Protein AF-A0A963QCA4-F1 (afdb_monomer_lite)

Structure (mmCIF, N/CA/C/O backbone):
data_AF-A0A963QCA4-F1
#
_entry.id   AF-A0A963QCA4-F1
#
loop_
_atom_site.group_PDB
_atom_site.id
_atom_site.type_symbol
_atom_site.label_atom_id
_atom_site.label_alt_id
_atom_site.label_comp_id
_atom_site.label_asym_id
_atom_site.label_entity_id
_atom_site.label_seq_id
_atom_site.pdbx_PDB_ins_code
_atom_site.Cartn_x
_atom_site.Cartn_y
_atom_site.Cartn_z
_atom_site.occupancy
_atom_site.B_iso_or_equiv
_atom_site.auth_seq_id
_atom_site.auth_comp_id
_atom_site.auth_asym_id
_atom_site.auth_atom_id
_atom_site.pdbx_PDB_model_num
ATOM 1 N N . MET A 1 1 ? -15.034 -5.171 -13.283 1.00 37.81 1 MET A N 1
ATOM 2 C CA . MET A 1 1 ? -14.147 -5.198 -12.102 1.00 37.81 1 MET A CA 1
ATOM 3 C C . MET A 1 1 ? -12.799 -5.723 -12.559 1.00 37.81 1 MET A C 1
ATOM 5 O O . MET A 1 1 ? -12.686 -6.910 -12.842 1.00 37.81 1 MET A O 1
ATOM 9 N N . THR A 1 2 ? -11.822 -4.841 -12.760 1.00 39.66 2 THR A N 1
ATOM 10 C CA . THR A 1 2 ? -10.466 -5.243 -13.153 1.00 39.66 2 THR A CA 1
ATOM 11 C C . THR A 1 2 ? -9.871 -6.052 -12.007 1.00 39.66 2 THR A C 1
ATOM 13 O O . THR A 1 2 ? -9.769 -5.550 -10.890 1.00 39.66 2 THR A O 1
ATOM 16 N N . ARG A 1 3 ? -9.551 -7.330 -12.241 1.00 48.81 3 ARG A N 1
ATOM 17 C CA . ARG A 1 3 ? -8.793 -8.119 -11.265 1.00 48.81 3 ARG A CA 1
ATOM 18 C C . ARG A 1 3 ? -7.424 -7.462 -11.139 1.00 48.81 3 ARG A C 1
ATOM 20 O O . ARG A 1 3 ? -6.681 -7.474 -12.116 1.00 48.81 3 ARG A O 1
ATOM 27 N N . MET A 1 4 ? -7.126 -6.886 -9.973 1.00 55.00 4 MET A N 1
ATOM 28 C CA . MET A 1 4 ? -5.771 -6.415 -9.685 1.00 55.00 4 MET A CA 1
ATOM 29 C C . MET A 1 4 ? -4.793 -7.566 -9.905 1.00 55.00 4 MET A C 1
ATOM 31 O O . MET A 1 4 ? -5.044 -8.694 -9.458 1.00 55.00 4 MET A O 1
ATOM 35 N N . LYS A 1 5 ? -3.711 -7.293 -10.620 1.00 54.88 5 LYS A N 1
ATOM 36 C CA . LYS A 1 5 ? -2.613 -8.220 -10.844 1.00 54.88 5 LYS A CA 1
ATOM 37 C C . LYS A 1 5 ? -1.940 -8.429 -9.501 1.00 54.88 5 LYS A C 1
ATOM 39 O O . LYS A 1 5 ? -1.234 -7.564 -9.001 1.00 54.88 5 LYS A O 1
ATOM 44 N N . ALA A 1 6 ? -2.245 -9.572 -8.892 1.00 48.62 6 ALA A N 1
ATOM 45 C CA . ALA A 1 6 ? -1.812 -9.877 -7.544 1.00 48.62 6 ALA A CA 1
ATOM 46 C C . ALA A 1 6 ? -0.295 -9.682 -7.399 1.00 48.62 6 ALA A C 1
ATOM 48 O O . ALA A 1 6 ? 0.500 -10.176 -8.206 1.00 48.62 6 ALA A O 1
ATOM 49 N N . ILE A 1 7 ? 0.076 -8.968 -6.341 1.00 54.97 7 ILE A N 1
ATOM 50 C CA . ILE A 1 7 ? 1.395 -9.028 -5.724 1.00 54.97 7 ILE A CA 1
ATOM 51 C C . ILE A 1 7 ? 1.544 -10.491 -5.281 1.00 54.97 7 ILE A C 1
ATOM 53 O O . ILE A 1 7 ? 0.943 -10.906 -4.295 1.00 54.97 7 ILE A O 1
ATOM 57 N N . HIS A 1 8 ? 2.206 -11.319 -6.097 1.00 39.41 8 HIS A N 1
ATOM 58 C CA . HIS A 1 8 ? 2.367 -12.759 -5.836 1.00 39.41 8 HIS A CA 1
ATOM 59 C C . HIS A 1 8 ? 3.501 -13.050 -4.831 1.00 39.41 8 HIS A C 1
ATOM 61 O O . HIS A 1 8 ? 3.790 -14.212 -4.550 1.00 39.41 8 HIS A O 1
ATOM 67 N N . GLY A 1 9 ? 4.123 -12.013 -4.266 1.00 35.97 9 GLY A N 1
ATOM 68 C CA . GLY A 1 9 ? 4.892 -12.107 -3.030 1.00 35.97 9 GLY A CA 1
ATOM 69 C C . GLY A 1 9 ? 3.939 -12.199 -1.842 1.00 35.97 9 GLY A C 1
ATOM 70 O O . GLY A 1 9 ? 2.911 -11.532 -1.799 1.00 35.97 9 GLY A O 1
ATOM 71 N N . LEU A 1 10 ? 4.251 -13.080 -0.906 1.00 40.44 10 LEU A N 1
ATOM 72 C CA . LEU A 1 10 ? 3.462 -13.460 0.258 1.00 40.44 10 LEU A CA 1
ATOM 73 C C . LEU A 1 10 ? 3.252 -12.283 1.243 1.00 40.44 10 LEU A C 1
ATOM 75 O O . LEU A 1 10 ? 3.772 -12.305 2.348 1.00 40.44 10 LEU A O 1
ATOM 79 N N . ALA A 1 11 ? 2.500 -11.250 0.873 1.00 40.75 11 ALA A N 1
ATOM 80 C CA . ALA A 1 11 ? 2.243 -10.095 1.727 1.00 40.75 11 ALA A CA 1
ATOM 81 C C . ALA A 1 11 ? 0.741 -9.899 1.946 1.00 40.75 11 ALA A C 1
ATOM 83 O O . ALA A 1 11 ? 0.155 -8.860 1.644 1.00 40.75 11 ALA A O 1
ATOM 84 N N . ALA A 1 12 ? 0.104 -10.913 2.533 1.00 40.06 12 ALA A N 1
ATOM 85 C CA . ALA A 1 12 ? -0.995 -10.617 3.434 1.00 40.06 12 ALA A CA 1
ATOM 86 C C . ALA A 1 12 ? -0.380 -9.814 4.587 1.00 40.06 12 ALA A C 1
ATOM 88 O O . ALA A 1 12 ? 0.403 -10.359 5.366 1.00 40.06 12 ALA A O 1
ATOM 89 N N . LEU A 1 13 ? -0.676 -8.514 4.678 1.00 46.16 13 LEU A N 1
ATOM 90 C CA . LEU A 1 13 ? -0.403 -7.760 5.897 1.00 46.16 13 LEU A CA 1
ATOM 91 C C . LEU A 1 13 ? -1.308 -8.342 6.988 1.00 46.16 13 LEU A C 1
ATOM 93 O O . LEU A 1 13 ? -2.442 -7.910 7.180 1.00 46.16 13 LEU A O 1
ATOM 97 N N . VAL A 1 14 ? -0.819 -9.391 7.649 1.00 41.12 14 VAL A N 1
ATOM 98 C CA . VAL A 1 14 ? -1.464 -10.019 8.796 1.00 41.12 14 VAL A CA 1
ATOM 99 C C . VAL A 1 14 ? -1.320 -9.053 9.962 1.00 41.12 14 VAL A C 1
ATOM 101 O O . VAL A 1 14 ? -0.306 -9.044 10.656 1.00 41.12 14 VAL A O 1
ATOM 104 N N . LEU A 1 15 ? -2.325 -8.204 10.170 1.00 41.28 15 LEU A N 1
ATOM 105 C CA . LEU A 1 15 ? -2.412 -7.430 11.400 1.00 41.28 15 LEU A CA 1
ATOM 106 C C . LEU A 1 15 ? -2.877 -8.372 12.518 1.00 41.28 15 LEU A C 1
ATOM 108 O O . LEU A 1 15 ? -4.069 -8.624 12.690 1.00 41.28 15 LEU A O 1
ATOM 112 N N . ALA A 1 16 ? -1.924 -8.918 13.274 1.00 35.75 16 ALA A N 1
ATOM 113 C CA . ALA A 1 16 ? -2.216 -9.427 14.605 1.00 35.75 16 ALA A CA 1
ATOM 114 C C . ALA A 1 16 ? -2.535 -8.211 15.484 1.00 35.75 16 ALA A C 1
ATOM 116 O O . ALA A 1 16 ? -1.651 -7.424 15.819 1.00 35.75 16 ALA A O 1
ATOM 117 N N . ALA A 1 17 ? -3.809 -8.024 15.819 1.00 36.19 17 ALA A N 1
ATOM 118 C CA . ALA A 1 17 ? -4.225 -7.051 16.817 1.00 36.19 17 ALA A CA 1
ATOM 119 C C . ALA A 1 17 ? -3.767 -7.532 18.205 1.00 36.19 17 ALA A C 1
ATOM 121 O O . ALA A 1 17 ? -4.543 -8.102 18.965 1.00 36.19 17 ALA A O 1
ATOM 122 N N . THR A 1 18 ? -2.491 -7.342 18.539 1.00 38.19 18 THR A N 1
ATOM 123 C CA . THR A 1 18 ? -2.020 -7.447 19.922 1.00 38.19 18 THR A CA 1
ATOM 124 C C . THR A 1 18 ? -2.001 -6.054 20.522 1.00 38.19 18 THR A C 1
ATOM 126 O O . THR A 1 18 ? -1.112 -5.246 20.253 1.00 38.19 18 THR A O 1
ATOM 129 N N . ALA A 1 19 ? -3.022 -5.769 21.324 1.00 38.56 19 ALA A N 1
ATOM 130 C CA . ALA A 1 19 ? -2.968 -4.690 22.290 1.00 38.56 19 ALA A CA 1
ATOM 131 C C . ALA A 1 19 ? -1.816 -4.939 23.288 1.00 38.56 19 ALA A C 1
ATOM 133 O O . ALA A 1 19 ? -1.535 -6.082 23.644 1.00 38.56 19 ALA A O 1
ATOM 134 N N . LEU A 1 20 ? -1.231 -3.836 23.764 1.00 42.72 20 LEU A N 1
ATOM 135 C CA . LEU A 1 20 ? -0.117 -3.677 24.712 1.00 42.72 20 LEU A CA 1
ATOM 136 C C . LEU A 1 20 ? 1.302 -3.743 24.123 1.00 42.72 20 LEU A C 1
ATOM 138 O O . LEU A 1 20 ? 1.752 -4.730 23.554 1.00 42.72 20 LEU A O 1
ATOM 142 N N . GLY A 1 21 ? 2.001 -2.618 24.288 1.00 44.50 21 GLY A N 1
ATOM 143 C CA . GLY A 1 21 ? 3.293 -2.338 23.689 1.00 44.50 21 GLY A CA 1
ATOM 144 C C . GLY A 1 21 ? 4.473 -3.079 24.308 1.00 44.50 21 GLY A C 1
ATOM 145 O O . GLY A 1 21 ? 4.534 -3.307 25.511 1.00 44.50 21 GLY A O 1
ATOM 146 N N . ALA A 1 22 ? 5.452 -3.360 23.453 1.00 35.22 22 ALA A N 1
ATOM 147 C CA . ALA A 1 22 ? 6.860 -3.507 23.792 1.00 35.22 22 ALA A CA 1
ATOM 148 C C . ALA A 1 22 ? 7.670 -3.438 22.489 1.00 35.22 22 ALA A C 1
ATOM 150 O O . ALA A 1 22 ? 7.510 -4.275 21.602 1.00 35.22 22 ALA A O 1
ATOM 151 N N . SER A 1 23 ? 8.547 -2.442 22.363 1.00 42.03 23 SER A N 1
ATOM 152 C CA . SER A 1 23 ? 9.598 -2.438 21.344 1.00 42.03 23 SER A CA 1
ATOM 153 C C . SER A 1 23 ? 10.578 -3.571 21.651 1.00 42.03 23 SER A C 1
ATOM 155 O O . SER A 1 23 ? 11.267 -3.52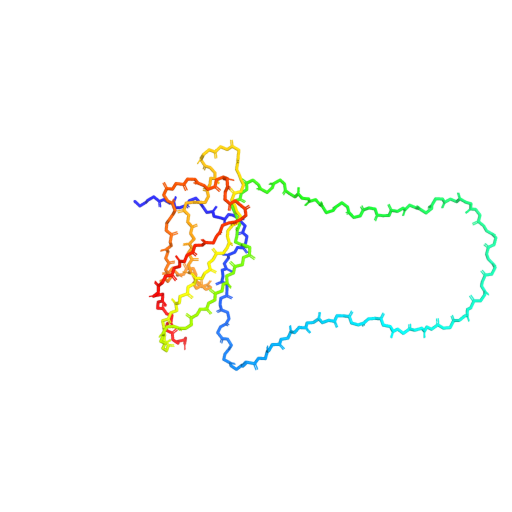0 22.668 1.00 42.03 23 SER A O 1
ATOM 157 N N . ALA A 1 24 ? 10.671 -4.579 20.785 1.00 39.16 24 ALA A N 1
ATOM 158 C CA . ALA A 1 24 ? 11.680 -5.631 20.890 1.00 39.16 24 ALA A CA 1
ATOM 159 C C . ALA A 1 24 ? 12.716 -5.477 19.768 1.00 39.16 24 ALA A C 1
ATOM 161 O O . ALA A 1 24 ? 12.564 -6.005 18.670 1.00 39.16 24 ALA A O 1
ATOM 162 N N . ALA A 1 25 ? 13.790 -4.738 20.057 1.00 39.38 25 ALA A N 1
ATOM 163 C CA . ALA A 1 25 ? 15.020 -4.784 19.278 1.00 39.38 25 ALA A CA 1
ATOM 164 C C . ALA A 1 25 ? 15.806 -6.042 19.684 1.00 39.38 25 ALA A C 1
ATOM 166 O O . ALA A 1 25 ? 16.394 -6.098 20.763 1.00 39.38 25 ALA A O 1
ATOM 167 N N . ALA A 1 26 ? 15.812 -7.069 18.834 1.00 38.38 26 ALA A N 1
ATOM 168 C CA . ALA A 1 26 ? 16.634 -8.258 19.038 1.00 38.38 26 ALA A CA 1
ATOM 169 C C . ALA A 1 26 ? 18.073 -7.994 18.558 1.00 38.38 26 ALA A C 1
ATOM 171 O O . ALA A 1 26 ? 18.444 -8.312 17.431 1.00 38.38 26 ALA A O 1
ATOM 172 N N . ALA A 1 27 ? 18.899 -7.403 19.424 1.00 35.00 27 ALA A N 1
ATOM 173 C CA . ALA A 1 27 ? 20.348 -7.389 19.253 1.00 35.00 27 ALA A CA 1
ATOM 174 C C . ALA A 1 27 ? 20.920 -8.735 19.731 1.00 35.00 27 ALA A C 1
ATOM 176 O O . ALA A 1 27 ? 21.013 -8.998 20.930 1.00 35.00 27 ALA A O 1
ATOM 177 N N . VAL A 1 28 ? 21.305 -9.608 18.796 1.00 37.19 28 VAL A N 1
ATOM 178 C CA . VAL A 1 28 ? 22.054 -10.834 19.111 1.00 37.19 28 VAL A CA 1
ATOM 179 C C . VAL A 1 28 ? 23.478 -10.444 19.513 1.00 37.19 28 VAL A C 1
ATOM 181 O O . VAL A 1 28 ? 24.366 -10.258 18.686 1.00 37.19 28 VAL A O 1
ATOM 184 N N . SER A 1 29 ? 23.675 -10.311 20.823 1.00 40.19 29 SER A N 1
ATOM 185 C CA . SER A 1 29 ? 24.980 -10.293 21.474 1.00 40.19 29 SER A CA 1
ATOM 186 C C . SER A 1 29 ? 25.594 -11.690 21.410 1.00 40.19 29 SER A C 1
ATOM 188 O O . SER A 1 29 ? 25.023 -12.653 21.924 1.00 40.19 29 SER A O 1
ATOM 190 N N . ARG A 1 30 ? 26.776 -11.814 20.803 1.00 44.94 30 ARG A N 1
ATOM 191 C CA . ARG A 1 30 ? 27.666 -12.958 21.033 1.00 44.94 30 ARG A CA 1
ATOM 192 C C . ARG A 1 30 ? 29.067 -12.448 21.340 1.00 44.94 30 ARG A C 1
ATOM 194 O O . ARG A 1 30 ? 29.904 -12.304 20.457 1.00 44.94 30 ARG A O 1
ATOM 201 N N . ARG A 1 31 ? 29.323 -12.197 22.622 1.00 54.44 31 ARG A N 1
ATOM 202 C CA . ARG A 1 31 ? 30.656 -12.347 23.210 1.00 54.44 31 ARG A CA 1
ATOM 203 C C . ARG A 1 31 ? 30.548 -13.383 24.312 1.00 54.44 31 ARG A C 1
ATOM 205 O O . ARG A 1 31 ? 30.013 -13.054 25.360 1.00 54.44 31 ARG A O 1
ATOM 212 N N . THR A 1 32 ? 31.134 -14.557 24.098 1.00 46.06 32 THR A N 1
ATOM 213 C CA . THR A 1 32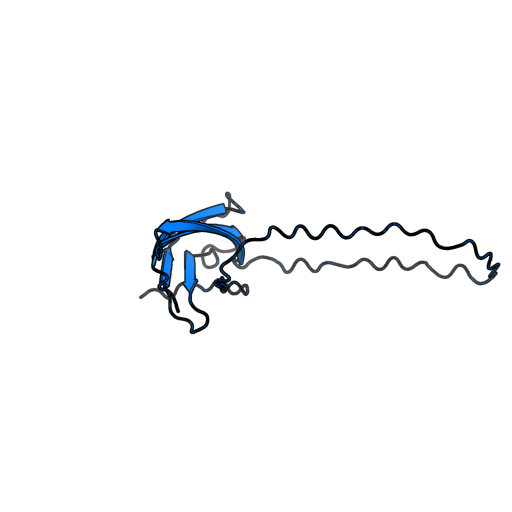 ? 31.802 -15.268 25.190 1.00 46.06 32 THR A CA 1
ATOM 214 C C . THR A 1 32 ? 32.991 -16.032 24.630 1.00 46.06 32 THR A C 1
ATOM 216 O O . THR A 1 32 ? 32.848 -16.949 23.825 1.00 46.06 32 THR A O 1
ATOM 219 N N . CYS A 1 33 ? 34.169 -15.590 25.063 1.00 43.31 33 CYS A N 1
ATOM 220 C CA . CYS A 1 33 ? 35.428 -16.304 25.010 1.00 43.31 33 CYS A CA 1
ATOM 221 C C . CYS A 1 33 ? 35.291 -17.636 25.755 1.00 43.31 33 CYS A C 1
ATOM 223 O O . CYS A 1 33 ? 35.004 -17.629 26.950 1.00 43.31 33 CYS A O 1
ATOM 225 N N . CYS A 1 34 ? 35.585 -18.755 25.100 1.00 38.56 34 CYS A N 1
ATOM 226 C CA . CYS A 1 34 ? 35.943 -19.981 25.800 1.00 38.56 34 CYS A CA 1
ATOM 227 C C . CYS A 1 34 ? 37.248 -20.527 25.225 1.00 38.56 34 CYS A C 1
ATOM 229 O O . CYS A 1 34 ? 37.309 -20.943 24.076 1.00 38.56 34 CYS A O 1
ATOM 231 N N . ALA A 1 35 ? 38.251 -20.479 26.098 1.00 42.88 35 ALA A N 1
ATOM 232 C CA . ALA A 1 35 ? 39.301 -21.463 26.311 1.00 42.88 35 ALA A CA 1
ATOM 233 C C . ALA A 1 35 ? 40.196 -21.866 25.128 1.00 42.88 35 ALA A C 1
ATOM 235 O O . ALA A 1 35 ? 39.809 -22.554 24.189 1.00 42.88 35 ALA A O 1
ATOM 236 N N . ALA A 1 36 ? 41.469 -21.514 25.306 1.00 46.72 36 ALA A N 1
ATOM 237 C CA . ALA A 1 36 ? 42.615 -22.142 24.683 1.00 46.72 36 ALA A CA 1
ATOM 238 C C . ALA A 1 36 ? 42.551 -23.675 24.803 1.00 46.72 36 ALA A C 1
ATOM 240 O O . ALA A 1 36 ? 42.455 -24.225 25.899 1.00 46.72 36 ALA A O 1
ATOM 241 N N . GLY A 1 37 ? 42.668 -24.344 23.662 1.00 39.91 37 GLY A N 1
ATOM 242 C CA . GLY A 1 37 ? 42.923 -25.771 23.546 1.00 39.91 37 GLY A CA 1
ATOM 243 C C . GLY A 1 37 ? 43.830 -25.981 22.344 1.00 39.91 37 GLY A C 1
ATOM 244 O O . GLY A 1 37 ? 43.386 -25.909 21.202 1.00 39.91 37 GLY A O 1
ATOM 245 N N . LEU A 1 38 ? 45.120 -26.155 22.612 1.00 45.72 38 LEU A N 1
ATOM 246 C CA . LEU A 1 38 ? 46.153 -26.454 21.630 1.00 45.72 38 LEU A CA 1
ATOM 247 C C . LEU A 1 38 ? 45.891 -27.857 21.056 1.00 45.72 38 LEU A C 1
ATOM 249 O O . LEU A 1 38 ? 46.116 -28.850 21.742 1.00 45.72 38 LEU A O 1
ATOM 253 N N . ILE A 1 39 ? 45.427 -27.944 19.809 1.00 46.31 39 ILE A N 1
ATOM 254 C CA . ILE A 1 39 ? 45.415 -29.197 19.044 1.00 46.31 39 ILE A CA 1
ATOM 255 C C . ILE A 1 39 ? 46.386 -29.019 17.880 1.00 46.31 39 ILE A C 1
ATOM 257 O O . ILE A 1 39 ? 46.103 -28.322 16.908 1.00 46.31 39 ILE A O 1
ATOM 261 N N . VAL A 1 40 ? 47.557 -29.645 18.001 1.00 46.16 40 VAL A N 1
ATOM 262 C CA . VAL A 1 40 ? 48.462 -29.887 16.876 1.00 46.16 40 VAL A CA 1
ATOM 263 C C . VAL A 1 40 ? 47.843 -31.008 16.046 1.00 46.16 40 VAL A C 1
ATOM 265 O O . VAL A 1 40 ? 47.890 -32.171 16.435 1.00 46.16 40 VAL A O 1
ATOM 268 N N . ALA A 1 41 ? 47.246 -30.652 14.912 1.00 47.94 41 ALA A N 1
ATOM 269 C CA . ALA A 1 41 ? 46.825 -31.595 13.885 1.00 47.94 41 ALA A CA 1
ATOM 270 C C . ALA A 1 41 ? 47.623 -31.308 12.607 1.00 47.94 41 ALA A C 1
ATOM 272 O O . ALA A 1 41 ? 47.341 -30.367 11.868 1.00 47.94 41 ALA A O 1
ATOM 273 N N . LEU A 1 42 ? 48.656 -32.116 12.369 1.00 56.34 42 LEU A N 1
ATOM 274 C CA . LEU A 1 42 ? 49.327 -32.212 11.077 1.00 56.34 42 LEU A CA 1
ATOM 275 C C . LEU A 1 42 ? 48.478 -33.114 10.172 1.00 56.34 42 LEU A C 1
ATOM 277 O O . LEU A 1 42 ? 48.560 -34.332 10.295 1.00 56.34 42 LEU A O 1
ATOM 281 N N . ALA A 1 43 ? 47.667 -32.533 9.284 1.00 44.41 43 ALA A N 1
ATOM 282 C CA . ALA A 1 43 ? 47.092 -33.245 8.140 1.00 44.41 43 ALA A CA 1
ATOM 283 C C . ALA A 1 43 ? 46.542 -32.273 7.076 1.00 44.41 43 ALA A C 1
ATOM 285 O O . ALA A 1 43 ? 45.551 -31.593 7.308 1.00 44.41 43 ALA A O 1
ATOM 286 N N . SER A 1 44 ? 47.188 -32.293 5.905 1.00 51.19 44 SER A N 1
ATOM 287 C CA . SER A 1 44 ? 46.678 -31.975 4.557 1.00 51.19 44 SER A CA 1
ATOM 288 C C . SER A 1 44 ? 46.139 -30.558 4.251 1.00 51.19 44 SER A C 1
ATOM 290 O O . SER A 1 44 ? 45.120 -30.148 4.801 1.00 51.19 44 SER A O 1
ATOM 292 N N . PRO A 1 45 ? 46.709 -29.834 3.258 1.00 54.06 45 PRO A N 1
ATOM 293 C CA . PRO A 1 45 ? 46.170 -28.562 2.780 1.00 54.06 45 PRO A CA 1
ATOM 294 C C . PRO A 1 45 ? 45.027 -28.806 1.781 1.00 54.06 45 PRO A C 1
ATOM 296 O O . PRO A 1 45 ? 45.098 -28.382 0.628 1.00 54.06 45 PRO A O 1
ATOM 299 N N . TRP A 1 46 ? 43.979 -29.526 2.185 1.00 59.09 46 TRP A N 1
ATOM 300 C CA . TRP A 1 46 ? 42.787 -29.652 1.350 1.00 59.09 46 TRP A CA 1
ATOM 301 C C . TRP A 1 46 ? 41.793 -28.560 1.736 1.00 59.09 46 TRP A C 1
ATOM 303 O O . TRP A 1 46 ? 41.005 -28.695 2.662 1.00 59.09 46 TRP A O 1
ATOM 313 N N . SER A 1 47 ? 41.914 -27.447 1.016 1.00 55.50 47 SER A N 1
ATOM 314 C CA . SER A 1 47 ? 40.837 -26.522 0.665 1.00 55.50 47 SER A CA 1
ATOM 315 C C . SER A 1 47 ? 39.851 -26.156 1.778 1.00 55.50 47 SER A C 1
ATOM 317 O O . SER A 1 47 ? 38.821 -26.802 1.963 1.00 55.50 47 SER A O 1
ATOM 319 N N . THR A 1 48 ? 40.064 -24.999 2.403 1.00 59.97 48 THR A N 1
ATOM 320 C CA . THR A 1 48 ? 38.973 -24.249 3.030 1.00 59.97 48 THR A CA 1
ATOM 321 C C . THR A 1 48 ? 38.014 -23.801 1.922 1.00 59.97 48 THR A C 1
ATOM 323 O O . THR A 1 48 ? 38.167 -22.727 1.343 1.00 59.97 48 THR A O 1
ATOM 326 N N . ALA A 1 49 ? 37.055 -24.653 1.558 1.00 60.94 49 ALA A N 1
ATOM 327 C CA . ALA A 1 49 ? 35.952 -24.267 0.695 1.00 60.94 49 ALA A CA 1
ATOM 328 C C . ALA A 1 49 ? 35.148 -23.192 1.437 1.00 60.94 49 ALA A C 1
ATOM 330 O O . ALA A 1 49 ? 34.419 -23.476 2.385 1.00 60.94 49 ALA A O 1
ATOM 331 N N . MET A 1 50 ? 35.330 -21.935 1.039 1.00 62.69 50 MET A N 1
ATOM 332 C CA . MET A 1 50 ? 34.448 -20.846 1.436 1.00 62.69 50 MET A CA 1
ATOM 333 C C . MET A 1 50 ? 33.055 -21.193 0.909 1.00 62.69 50 MET A C 1
ATOM 335 O O . MET A 1 50 ? 32.812 -21.113 -0.295 1.00 62.69 50 MET A O 1
ATOM 339 N N . ALA A 1 51 ? 32.151 -21.612 1.794 1.00 57.69 51 ALA A N 1
ATOM 340 C CA . ALA A 1 51 ? 30.736 -21.720 1.481 1.00 57.69 51 ALA A CA 1
ATOM 341 C C . ALA A 1 51 ? 30.217 -20.309 1.175 1.00 57.69 51 ALA A C 1
ATOM 343 O O . ALA A 1 51 ? 29.855 -19.550 2.073 1.00 57.69 51 ALA A O 1
ATOM 344 N N . GLN A 1 52 ? 30.236 -19.925 -0.100 1.00 54.25 52 GLN A N 1
ATOM 345 C CA . GLN A 1 52 ? 29.509 -18.757 -0.565 1.00 54.25 52 GLN A CA 1
ATOM 346 C C . GLN A 1 52 ? 28.030 -19.114 -0.471 1.00 54.25 52 GLN A C 1
ATOM 348 O O . GLN A 1 52 ? 27.511 -19.885 -1.276 1.00 54.25 52 GLN A O 1
ATOM 353 N N . ALA A 1 53 ? 27.355 -18.578 0.545 1.00 55.97 53 ALA A N 1
ATOM 354 C CA . ALA A 1 53 ? 25.909 -18.495 0.536 1.00 55.97 53 ALA A CA 1
ATOM 355 C C . ALA A 1 53 ? 25.529 -17.597 -0.645 1.00 55.97 53 ALA A C 1
ATOM 357 O O . ALA A 1 53 ? 25.527 -16.370 -0.540 1.00 55.97 53 ALA A O 1
ATOM 358 N N . THR A 1 54 ? 25.261 -18.203 -1.800 1.00 50.91 54 THR A N 1
ATOM 359 C CA . THR A 1 54 ? 24.563 -17.520 -2.878 1.00 50.91 54 THR A CA 1
ATOM 360 C C . THR A 1 54 ? 23.158 -17.275 -2.355 1.00 50.91 54 THR A C 1
ATOM 362 O O . THR A 1 54 ? 22.294 -18.148 -2.439 1.00 50.91 54 THR A O 1
ATOM 365 N N . ASN A 1 55 ? 22.933 -16.106 -1.752 1.00 54.50 55 ASN A N 1
ATOM 366 C CA . ASN A 1 55 ? 21.589 -15.567 -1.655 1.00 54.50 55 ASN A CA 1
ATOM 367 C C . ASN A 1 55 ? 21.113 -15.479 -3.098 1.00 54.50 55 ASN A C 1
ATOM 369 O O . ASN A 1 55 ? 21.548 -14.599 -3.841 1.00 54.50 55 ASN A O 1
ATOM 373 N N . GLY A 1 56 ? 20.318 -16.462 -3.519 1.00 48.47 56 GLY A N 1
ATOM 374 C CA . GLY A 1 56 ? 19.603 -16.401 -4.773 1.00 48.47 56 GLY A CA 1
ATOM 375 C C . GLY A 1 56 ? 18.711 -15.183 -4.671 1.00 48.47 56 GLY A C 1
ATOM 376 O O . GLY A 1 56 ? 17.621 -15.264 -4.112 1.00 48.47 56 GLY A O 1
ATOM 377 N N . ALA A 1 57 ? 19.207 -14.044 -5.148 1.00 53.56 57 ALA A N 1
ATOM 378 C CA . ALA A 1 57 ? 18.373 -12.925 -5.507 1.00 53.56 57 ALA A CA 1
ATOM 379 C C . ALA A 1 57 ? 17.494 -13.475 -6.624 1.00 53.56 57 ALA A C 1
ATOM 381 O O . ALA A 1 57 ? 17.880 -13.492 -7.792 1.00 53.56 57 ALA A O 1
ATOM 382 N N . ALA A 1 58 ? 16.361 -14.064 -6.232 1.00 55.16 58 ALA A N 1
ATOM 383 C CA . ALA A 1 58 ? 15.278 -14.324 -7.144 1.00 55.16 58 ALA A CA 1
ATOM 384 C C . ALA A 1 58 ? 15.102 -13.020 -7.907 1.00 55.16 58 ALA A C 1
ATOM 386 O O . ALA A 1 58 ? 14.978 -11.965 -7.288 1.00 55.16 58 ALA A O 1
ATOM 387 N N . ASP A 1 59 ? 15.214 -13.108 -9.225 1.00 57.91 59 ASP A N 1
ATOM 388 C CA . ASP A 1 59 ? 14.998 -12.019 -10.161 1.00 57.91 59 ASP A CA 1
ATOM 389 C C . ASP A 1 59 ? 13.693 -11.330 -9.730 1.00 57.91 59 ASP A C 1
ATOM 391 O O . ASP A 1 59 ? 12.606 -11.867 -9.977 1.00 57.91 59 ASP A O 1
ATOM 395 N N . ALA A 1 60 ? 13.795 -10.225 -8.980 1.00 59.53 60 ALA A N 1
ATOM 396 C CA . ALA A 1 60 ? 12.689 -9.618 -8.242 1.00 59.53 60 ALA A CA 1
ATOM 397 C C . ALA A 1 60 ? 11.819 -8.848 -9.232 1.00 59.53 60 ALA A C 1
ATOM 399 O O . ALA A 1 60 ? 11.739 -7.635 -9.221 1.00 59.53 60 ALA A O 1
ATOM 400 N N . ARG A 1 61 ? 11.245 -9.567 -10.188 1.00 69.94 61 ARG A N 1
ATOM 401 C CA . ARG A 1 61 ? 10.527 -9.034 -11.345 1.00 69.94 61 ARG A CA 1
ATOM 402 C C . ARG A 1 61 ? 9.019 -8.997 -11.097 1.00 69.94 61 ARG A C 1
ATOM 404 O O . ARG A 1 61 ? 8.232 -8.857 -12.034 1.00 69.94 61 ARG A O 1
ATOM 411 N N . PHE A 1 62 ? 8.612 -9.254 -9.860 1.00 79.81 62 PHE A N 1
ATOM 412 C CA . PHE A 1 62 ? 7.232 -9.183 -9.420 1.00 79.81 62 PHE A CA 1
ATOM 413 C C . PHE A 1 62 ? 7.142 -8.203 -8.267 1.00 79.81 62 PHE A C 1
ATOM 415 O O . PHE A 1 62 ? 8.094 -8.103 -7.487 1.00 79.81 62 PHE A O 1
ATOM 422 N N . PRO A 1 63 ? 6.012 -7.499 -8.148 1.00 87.19 63 PRO A N 1
ATOM 423 C CA . PRO A 1 63 ? 5.855 -6.596 -7.042 1.00 87.19 63 PRO A CA 1
ATOM 424 C C . PRO A 1 63 ? 5.808 -7.335 -5.709 1.00 87.19 63 PRO A C 1
ATOM 426 O O . PRO A 1 63 ? 5.310 -8.462 -5.635 1.00 87.19 63 PRO A O 1
ATOM 429 N N . ASP A 1 64 ? 6.289 -6.661 -4.673 1.00 90.56 64 ASP A N 1
ATOM 430 C CA . ASP A 1 64 ? 6.312 -7.127 -3.295 1.00 90.56 64 ASP A CA 1
ATOM 431 C C . ASP A 1 64 ? 6.119 -5.959 -2.318 1.00 90.56 64 ASP A C 1
ATOM 433 O O . ASP A 1 64 ? 6.495 -4.817 -2.604 1.00 90.56 64 ASP A O 1
ATOM 437 N N . VAL A 1 65 ? 5.545 -6.244 -1.151 1.00 93.31 65 VAL A N 1
ATOM 438 C CA . VAL A 1 65 ? 5.430 -5.270 -0.060 1.00 93.31 65 VAL A CA 1
ATOM 439 C C . VAL A 1 65 ? 6.638 -5.435 0.850 1.00 93.31 65 VAL A C 1
ATOM 441 O O . VAL A 1 65 ? 6.795 -6.457 1.510 1.00 93.31 65 VAL A O 1
ATOM 444 N N . LEU A 1 66 ? 7.481 -4.408 0.917 1.00 94.00 66 LEU A N 1
ATOM 445 C CA . LEU A 1 66 ? 8.694 -4.438 1.733 1.00 94.00 66 LEU A CA 1
ATOM 446 C C . LEU A 1 66 ? 8.431 -4.032 3.184 1.00 94.00 66 LEU A C 1
ATOM 448 O O . LEU A 1 66 ? 9.066 -4.546 4.103 1.00 94.00 66 LEU A O 1
ATOM 452 N N . SER A 1 67 ? 7.526 -3.075 3.399 1.00 95.06 67 SER A N 1
ATOM 453 C CA . SER A 1 67 ? 7.153 -2.615 4.736 1.00 95.06 67 SER A CA 1
ATOM 454 C C . SER A 1 67 ? 5.775 -1.962 4.748 1.00 95.06 67 SER A C 1
ATOM 456 O O . SER A 1 67 ? 5.303 -1.443 3.735 1.00 95.06 67 SER A O 1
ATOM 458 N N . ALA A 1 68 ? 5.135 -1.972 5.915 1.00 96.62 68 ALA A N 1
ATOM 459 C CA . ALA A 1 68 ? 3.902 -1.243 6.167 1.00 96.62 68 ALA A CA 1
ATOM 460 C C . ALA A 1 68 ? 3.961 -0.607 7.5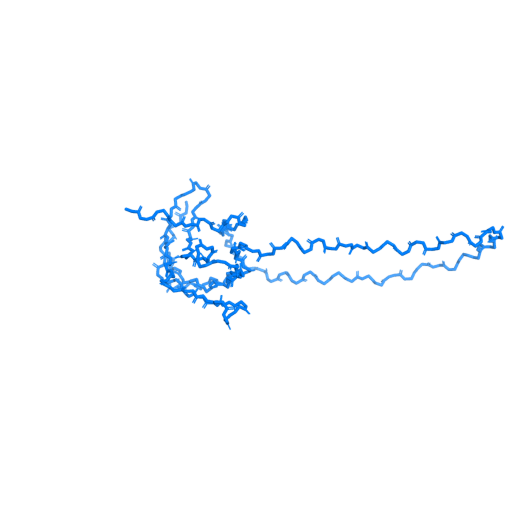57 1.00 96.62 68 ALA A C 1
ATOM 462 O O . ALA A 1 68 ? 4.155 -1.301 8.557 1.00 96.62 68 ALA A O 1
ATOM 463 N N . THR A 1 69 ? 3.770 0.705 7.613 1.00 97.44 69 THR A N 1
ATOM 464 C CA . THR A 1 69 ? 3.574 1.445 8.862 1.00 97.44 69 THR A CA 1
ATOM 465 C C . THR A 1 69 ? 2.086 1.691 9.042 1.00 97.44 69 THR A C 1
ATOM 467 O O . THR A 1 69 ? 1.407 2.090 8.098 1.00 97.44 69 THR A O 1
ATOM 470 N N . VAL A 1 70 ? 1.571 1.460 10.249 1.00 97.69 70 VAL A N 1
ATOM 471 C CA . VAL A 1 70 ? 0.154 1.662 10.570 1.00 97.69 70 VAL A CA 1
ATOM 472 C C . VAL A 1 70 ? 0.020 2.760 11.609 1.00 97.69 70 VAL A C 1
ATOM 474 O O . VAL A 1 70 ? 0.697 2.741 12.638 1.00 97.69 70 VAL A O 1
ATOM 477 N N . ARG A 1 71 ? -0.870 3.715 11.349 1.00 97.31 71 ARG A N 1
ATOM 478 C CA . ARG A 1 71 ? -1.158 4.843 12.234 1.00 97.31 71 ARG A CA 1
ATOM 479 C C . ARG A 1 71 ? -2.634 4.831 12.596 1.00 97.31 71 ARG A C 1
ATOM 481 O O . ARG A 1 71 ? -3.494 4.818 11.721 1.00 97.31 71 ARG A O 1
ATOM 488 N N . ALA A 1 72 ? -2.938 4.838 13.890 1.00 96.38 72 ALA A N 1
ATOM 489 C CA . ALA A 1 72 ? -4.315 4.971 14.348 1.00 96.38 72 ALA A CA 1
ATOM 490 C C . ALA A 1 72 ? -4.819 6.394 14.067 1.00 96.38 72 ALA A C 1
ATOM 492 O O . ALA A 1 72 ? -4.179 7.375 14.451 1.00 96.38 72 ALA A O 1
ATOM 493 N N . ARG A 1 73 ? -5.973 6.495 13.407 1.00 94.75 73 ARG A N 1
ATOM 494 C CA . ARG A 1 73 ? -6.705 7.749 13.189 1.00 94.75 73 ARG A CA 1
ATOM 495 C C . ARG A 1 73 ? -7.815 7.932 14.225 1.00 94.75 73 ARG A C 1
ATOM 497 O O . ARG A 1 73 ? -8.064 9.050 14.667 1.00 94.75 73 ARG A O 1
ATOM 504 N N . SER A 1 74 ? -8.468 6.840 14.610 1.00 95.25 74 SER A N 1
ATOM 505 C CA . SER A 1 74 ? -9.448 6.754 15.700 1.00 95.25 74 SER A CA 1
ATOM 506 C C . SER A 1 74 ? -9.445 5.332 16.282 1.00 95.25 74 SER A C 1
ATOM 508 O O . SER A 1 74 ? -8.577 4.532 15.938 1.00 95.25 74 SER A O 1
ATOM 510 N N . ALA A 1 75 ? -10.399 5.010 17.164 1.00 93.88 75 ALA A N 1
ATOM 511 C CA . ALA A 1 75 ? -10.478 3.711 17.839 1.00 93.88 75 ALA A CA 1
ATOM 512 C C . ALA A 1 75 ? -10.508 2.500 16.883 1.00 93.88 75 ALA A C 1
ATOM 514 O O . ALA A 1 75 ? -9.934 1.464 17.199 1.00 93.88 75 ALA A O 1
ATOM 515 N N . ASP A 1 76 ? -11.160 2.632 15.728 1.00 96.00 76 ASP A N 1
ATOM 516 C CA . ASP A 1 76 ? -11.381 1.560 14.751 1.00 96.00 76 ASP A CA 1
ATOM 517 C C . ASP A 1 76 ? -10.938 1.949 13.333 1.00 96.00 76 ASP A C 1
ATOM 519 O O . ASP A 1 76 ? -11.266 1.261 12.371 1.00 96.00 76 ASP A O 1
ATOM 523 N N . THR A 1 77 ? -10.232 3.070 13.172 1.00 97.31 77 THR A N 1
ATOM 524 C CA . THR A 1 77 ? -9.854 3.603 11.859 1.00 97.31 77 THR A CA 1
ATOM 525 C C . THR A 1 77 ? -8.353 3.833 11.789 1.00 97.31 77 THR A C 1
ATOM 527 O O . THR A 1 77 ? -7.772 4.467 12.672 1.00 97.31 77 THR A O 1
ATOM 530 N N . PHE A 1 78 ? -7.736 3.362 10.708 1.00 97.88 78 PHE A N 1
ATOM 531 C CA . PHE A 1 78 ? -6.288 3.323 10.540 1.00 97.88 78 PHE A CA 1
ATOM 532 C C . PHE A 1 78 ? -5.850 3.863 9.179 1.00 97.88 78 PHE A C 1
ATOM 534 O O . PHE A 1 78 ? -6.534 3.705 8.166 1.00 97.88 78 PHE A O 1
ATOM 541 N N . ASP A 1 79 ? -4.670 4.463 9.181 1.00 98.25 79 ASP A N 1
ATOM 542 C CA . ASP A 1 79 ? -3.933 4.891 8.005 1.00 98.25 79 ASP A CA 1
ATOM 543 C C . ASP A 1 79 ? -2.719 3.973 7.818 1.00 98.25 79 ASP A C 1
ATOM 545 O O . ASP A 1 79 ? -2.098 3.546 8.794 1.00 98.25 79 ASP A O 1
ATOM 549 N N . PHE A 1 80 ? -2.388 3.670 6.568 1.00 98.19 80 PHE A N 1
ATOM 550 C CA . PHE A 1 80 ? -1.317 2.757 6.190 1.00 98.19 80 PHE A CA 1
ATOM 551 C C . PHE A 1 80 ? -0.338 3.465 5.271 1.00 98.19 80 PHE A C 1
ATOM 553 O O . PHE A 1 80 ? -0.749 3.962 4.227 1.00 98.19 80 PHE A O 1
ATOM 560 N N . ASP A 1 81 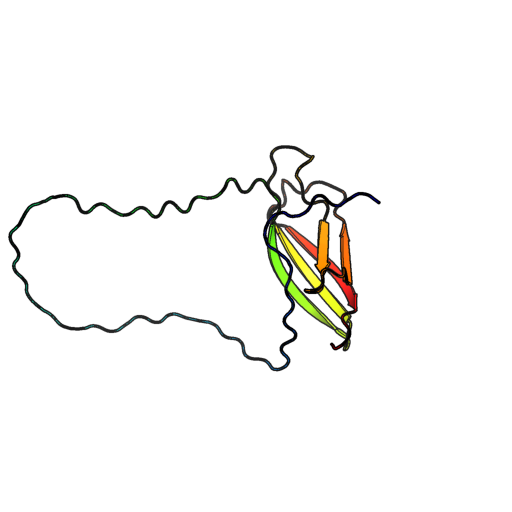? 0.944 3.428 5.608 1.00 98.00 81 ASP A N 1
ATOM 561 C CA . ASP A 1 81 ? 2.028 3.874 4.739 1.00 98.00 81 ASP A CA 1
ATOM 562 C C . ASP A 1 81 ? 2.753 2.611 4.243 1.00 98.00 81 ASP A C 1
ATOM 564 O O . ASP A 1 81 ? 3.452 1.947 5.012 1.00 98.00 81 ASP A O 1
ATOM 568 N N . VAL A 1 82 ? 2.527 2.218 2.985 1.00 97.38 82 VAL A N 1
ATOM 569 C CA . VAL A 1 82 ? 2.994 0.930 2.441 1.00 97.38 82 VAL A CA 1
ATOM 570 C C . VAL A 1 82 ? 4.131 1.156 1.457 1.00 97.38 82 VAL A C 1
ATOM 572 O O . VAL A 1 82 ? 3.958 1.855 0.458 1.00 97.38 82 VAL A O 1
ATOM 575 N N . THR A 1 83 ? 5.288 0.555 1.731 1.00 96.56 83 THR A N 1
ATOM 576 C CA . THR A 1 83 ? 6.461 0.582 0.849 1.00 96.56 83 THR A CA 1
ATOM 577 C C . THR A 1 83 ? 6.467 -0.647 -0.042 1.00 96.56 83 THR A C 1
ATOM 579 O O . THR A 1 83 ? 6.436 -1.782 0.439 1.00 96.56 83 THR A O 1
ATOM 582 N N . ILE A 1 84 ? 6.529 -0.412 -1.346 1.00 94.06 84 ILE A N 1
ATOM 583 C CA . ILE A 1 84 ? 6.378 -1.420 -2.388 1.00 94.06 84 ILE A CA 1
ATOM 584 C C . ILE A 1 84 ? 7.647 -1.436 -3.237 1.00 94.06 84 ILE A C 1
ATOM 586 O O . ILE A 1 84 ? 8.142 -0.393 -3.669 1.00 94.06 84 ILE A O 1
ATOM 590 N N . SER A 1 85 ? 8.150 -2.641 -3.484 1.00 91.62 85 SER A N 1
ATOM 591 C CA . SER A 1 85 ? 9.069 -2.923 -4.580 1.00 91.62 85 SER A CA 1
ATOM 592 C C . SER A 1 85 ? 8.241 -3.400 -5.760 1.00 91.62 85 SER A C 1
ATOM 594 O O . SER A 1 85 ? 7.414 -4.290 -5.609 1.00 91.62 85 SER A O 1
ATOM 596 N N . SER A 1 86 ? 8.426 -2.827 -6.938 1.00 90.00 86 SER A N 1
ATOM 597 C CA . SER A 1 86 ? 7.797 -3.295 -8.169 1.00 90.00 86 SER A CA 1
ATOM 598 C C . SER A 1 86 ? 8.770 -3.211 -9.344 1.00 90.00 86 SER A C 1
ATOM 600 O O . SER A 1 86 ? 8.495 -2.470 -10.288 1.00 90.00 86 SER A O 1
ATOM 602 N N . PRO A 1 87 ? 9.903 -3.936 -9.339 1.00 85.38 87 PRO A N 1
ATOM 603 C CA . PRO A 1 87 ? 10.766 -4.002 -10.507 1.00 85.38 87 PRO A CA 1
ATOM 604 C C . PRO A 1 87 ? 10.072 -4.851 -11.574 1.00 85.38 87 PRO A C 1
ATOM 606 O O . PRO A 1 87 ? 9.481 -5.892 -11.282 1.00 85.38 87 PRO A O 1
ATOM 609 N N . TYR A 1 88 ? 10.121 -4.406 -12.824 1.00 81.50 88 TYR A N 1
ATOM 610 C CA . TYR A 1 88 ? 9.485 -5.106 -13.932 1.00 81.50 88 TYR A CA 1
ATOM 611 C C . TYR A 1 88 ? 10.245 -4.860 -15.242 1.00 81.50 88 TYR A C 1
ATOM 613 O O . TYR A 1 88 ? 10.943 -3.859 -15.396 1.00 81.50 88 TYR A O 1
ATOM 621 N N . ASP A 1 89 ? 10.097 -5.788 -16.188 1.00 77.56 89 ASP A N 1
ATOM 622 C CA . ASP A 1 89 ? 10.658 -5.725 -17.549 1.00 77.56 89 ASP A CA 1
ATOM 623 C C . ASP A 1 89 ? 9.617 -5.318 -18.606 1.00 77.56 89 ASP A C 1
ATOM 625 O O . ASP A 1 89 ? 9.967 -4.906 -19.709 1.00 77.56 89 ASP A O 1
ATOM 629 N N . THR A 1 90 ? 8.329 -5.426 -18.269 1.00 77.50 90 THR A N 1
ATOM 630 C CA . THR A 1 90 ? 7.197 -5.106 -19.140 1.00 77.50 90 THR A CA 1
ATOM 631 C C . THR A 1 90 ? 6.124 -4.329 -18.368 1.00 77.50 90 THR A C 1
ATOM 633 O O . THR A 1 90 ? 5.841 -4.665 -17.212 1.00 77.50 90 THR A O 1
ATOM 636 N N . PRO A 1 91 ? 5.455 -3.333 -18.983 1.00 72.12 91 PRO A N 1
ATOM 637 C CA . PRO A 1 91 ? 4.406 -2.546 -18.322 1.00 72.12 91 PRO A CA 1
ATOM 638 C C . PRO A 1 91 ? 3.229 -3.379 -17.800 1.00 72.12 91 PRO A C 1
ATOM 640 O O . PRO A 1 91 ? 2.450 -2.934 -16.972 1.00 72.12 91 PRO A O 1
ATOM 643 N N . GLN A 1 92 ? 3.053 -4.614 -18.261 1.00 76.12 92 GLN A N 1
ATOM 644 C CA . GLN A 1 92 ? 1.994 -5.496 -17.783 1.00 76.12 92 GLN A CA 1
ATOM 645 C C . GLN A 1 92 ? 2.291 -6.098 -16.400 1.00 76.12 92 GLN A C 1
ATOM 647 O O . GLN A 1 92 ? 1.438 -6.830 -15.895 1.00 76.12 92 GLN A O 1
ATOM 652 N N . ARG A 1 93 ? 3.457 -5.833 -15.803 1.00 80.56 93 ARG A N 1
ATOM 653 C CA . ARG A 1 93 ? 3.917 -6.475 -14.563 1.00 80.56 93 ARG A CA 1
ATOM 654 C C . ARG A 1 93 ? 4.101 -5.530 -13.374 1.00 80.56 93 ARG A C 1
ATOM 656 O O . ARG A 1 93 ? 4.462 -6.017 -12.306 1.00 80.56 93 ARG A O 1
ATOM 663 N N . TYR A 1 94 ? 3.857 -4.227 -13.527 1.00 85.75 94 TYR A N 1
ATOM 664 C CA . TYR A 1 94 ? 3.903 -3.316 -12.379 1.00 85.75 94 TYR A CA 1
ATOM 665 C C . TYR A 1 94 ? 2.757 -3.608 -11.390 1.00 85.75 94 TYR A C 1
ATOM 667 O O . TYR A 1 94 ? 1.713 -4.139 -11.779 1.00 85.75 94 TYR A O 1
ATOM 675 N N . ALA A 1 95 ? 2.947 -3.262 -10.113 1.00 89.31 95 ALA A N 1
ATOM 676 C CA . ALA A 1 95 ? 1.885 -3.311 -9.106 1.00 89.31 95 ALA A CA 1
ATOM 677 C C . ALA A 1 95 ? 0.778 -2.306 -9.427 1.00 89.31 95 ALA A C 1
ATOM 679 O O . ALA A 1 95 ? 0.984 -1.102 -9.309 1.00 89.31 95 ALA A O 1
ATOM 680 N N . ASP A 1 96 ? -0.421 -2.793 -9.727 1.00 90.81 96 ASP A N 1
ATOM 681 C CA . ASP A 1 96 ? -1.607 -1.947 -9.895 1.00 90.81 96 ASP A CA 1
ATOM 682 C C . ASP A 1 96 ? -2.265 -1.546 -8.565 1.00 90.81 96 ASP A C 1
ATOM 684 O O . ASP A 1 96 ? -3.260 -0.818 -8.548 1.00 90.81 96 ASP A O 1
ATOM 688 N N . GLY A 1 97 ? -1.686 -1.969 -7.440 1.00 93.50 97 GLY A N 1
ATOM 689 C CA . GLY A 1 97 ? -1.981 -1.453 -6.114 1.00 93.50 97 GLY A CA 1
ATOM 690 C C . GLY A 1 97 ? -1.812 -2.466 -4.993 1.00 93.50 97 GLY A C 1
ATOM 691 O O . GLY A 1 97 ? -1.249 -3.540 -5.184 1.00 93.50 97 GLY A O 1
ATOM 692 N N . PHE A 1 98 ? -2.311 -2.114 -3.811 1.00 95.25 98 PHE A N 1
ATOM 693 C CA . PHE A 1 98 ? -2.268 -2.964 -2.623 1.00 95.25 98 PHE A CA 1
ATOM 694 C C . PHE A 1 98 ? -3.601 -2.957 -1.874 1.00 95.25 98 PHE A C 1
ATOM 696 O O . PHE A 1 98 ? -4.430 -2.058 -2.034 1.00 95.25 98 PHE A O 1
ATOM 703 N N . ARG A 1 99 ? -3.805 -3.979 -1.039 1.00 96.12 99 ARG A N 1
ATOM 704 C CA . ARG A 1 99 ? -5.009 -4.161 -0.225 1.00 96.12 99 ARG A CA 1
ATOM 705 C C . ARG A 1 99 ? -4.655 -4.441 1.224 1.00 96.12 99 ARG A C 1
ATOM 707 O O . ARG A 1 99 ? -3.697 -5.155 1.502 1.00 96.12 99 ARG A O 1
ATOM 714 N N . VAL A 1 100 ? -5.498 -3.957 2.126 1.00 95.81 100 VAL A N 1
ATOM 715 C CA . VAL A 1 100 ? -5.540 -4.396 3.523 1.00 95.81 100 VAL A CA 1
ATOM 716 C C . VAL A 1 100 ? -6.624 -5.461 3.625 1.00 95.81 100 VAL A C 1
ATOM 718 O O . VAL A 1 100 ? -7.771 -5.216 3.244 1.00 95.81 100 VAL A O 1
ATOM 721 N N . THR A 1 101 ? -6.264 -6.652 4.099 1.00 95.56 101 THR A N 1
ATOM 722 C CA . THR A 1 101 ? -7.172 -7.805 4.166 1.00 95.56 101 THR A CA 1
ATOM 723 C C . THR A 1 101 ? -7.167 -8.447 5.544 1.00 95.56 101 THR A C 1
ATOM 725 O O . THR A 1 101 ? -6.178 -8.382 6.272 1.00 95.56 101 THR A O 1
ATOM 728 N N . ARG A 1 102 ? -8.281 -9.085 5.906 1.00 91.38 102 ARG A N 1
ATOM 729 C CA . ARG A 1 102 ? -8.335 -10.016 7.036 1.00 91.38 102 ARG A CA 1
ATOM 730 C C . ARG A 1 102 ? -7.709 -11.352 6.657 1.00 91.38 102 ARG A C 1
ATOM 732 O O . ARG A 1 102 ? -7.639 -11.712 5.485 1.00 91.38 102 ARG A O 1
ATOM 739 N N . LEU A 1 103 ? -7.388 -12.150 7.675 1.00 89.19 103 LEU A N 1
ATOM 740 C CA . LEU A 1 103 ? -6.980 -13.549 7.505 1.00 89.19 103 LEU A CA 1
ATOM 741 C C . LEU A 1 103 ? -8.035 -14.409 6.788 1.00 89.19 103 LEU A C 1
ATOM 743 O O . LEU A 1 103 ? -7.683 -15.385 6.137 1.00 89.19 103 LEU A O 1
ATOM 747 N N . SER A 1 104 ? -9.315 -14.033 6.867 1.00 90.12 104 SER A N 1
ATOM 748 C CA . SER A 1 104 ? -10.409 -14.669 6.121 1.00 90.12 104 SER A CA 1
ATOM 749 C C . SER A 1 104 ? -10.421 -14.334 4.622 1.00 90.12 104 SER A C 1
ATOM 751 O O . SER A 1 104 ? -11.215 -14.908 3.882 1.00 90.12 104 SER A O 1
ATOM 753 N N . GLY A 1 105 ? -9.583 -13.394 4.170 1.00 89.94 105 GLY A N 1
ATOM 754 C CA . GLY A 1 105 ? -9.558 -12.884 2.797 1.00 89.94 105 GLY A CA 1
ATOM 755 C C . GLY A 1 105 ? -10.484 -11.689 2.539 1.00 89.94 105 GLY A C 1
ATOM 756 O O . GLY A 1 105 ? -10.522 -11.184 1.419 1.00 89.94 105 GLY A O 1
ATOM 757 N N . GLU A 1 106 ? -11.217 -11.204 3.546 1.00 92.44 106 GLU A N 1
ATOM 758 C CA . GLU A 1 106 ? -12.044 -9.997 3.421 1.00 92.44 106 GLU A CA 1
ATOM 759 C C . GLU A 1 106 ? -11.175 -8.754 3.193 1.00 92.44 106 GLU A C 1
ATOM 761 O O . GLU A 1 106 ? -10.241 -8.501 3.954 1.00 92.44 106 GLU A O 1
ATOM 766 N N . VAL A 1 107 ? -11.493 -7.959 2.169 1.00 94.94 107 VAL A N 1
ATOM 767 C CA . VAL A 1 107 ? -10.799 -6.700 1.859 1.00 94.94 107 VAL A CA 1
ATOM 768 C C . VAL A 1 107 ? -11.401 -5.567 2.686 1.00 94.94 107 VAL A C 1
ATOM 770 O O . VAL A 1 107 ? -12.569 -5.233 2.518 1.00 94.94 107 VAL A O 1
ATOM 773 N N . LEU A 1 108 ? -10.587 -4.952 3.544 1.00 95.94 108 LEU A N 1
ATOM 774 C CA . LEU A 1 108 ? -10.980 -3.816 4.387 1.00 95.94 108 LEU A CA 1
ATOM 775 C C . LEU A 1 108 ? -10.695 -2.466 3.714 1.00 95.94 108 LEU A C 1
ATOM 777 O O . LEU A 1 108 ? -11.344 -1.466 4.008 1.00 95.94 108 LEU A O 1
ATOM 781 N N . GLY A 1 109 ? -9.722 -2.435 2.803 1.00 95.75 109 GLY A N 1
ATOM 782 C CA . GLY A 1 109 ? -9.362 -1.253 2.031 1.00 95.75 109 GLY A CA 1
ATOM 783 C C . GLY A 1 109 ? -8.431 -1.595 0.873 1.00 95.75 109 GLY A C 1
ATOM 784 O O . GLY A 1 109 ? -7.722 -2.601 0.904 1.00 95.75 109 GLY A O 1
ATOM 785 N N . GLU A 1 110 ? -8.432 -0.751 -0.154 1.00 96.25 110 GLU A N 1
ATOM 786 C CA . GLU A 1 110 ? -7.635 -0.922 -1.368 1.00 96.25 110 GLU A CA 1
ATOM 787 C C . GLU A 1 110 ? -7.083 0.427 -1.824 1.00 96.25 110 GLU A C 1
ATOM 789 O O . GLU A 1 110 ? -7.782 1.442 -1.794 1.00 96.25 110 GLU A O 1
ATOM 794 N N . ARG A 1 111 ? -5.833 0.425 -2.284 1.00 95.88 111 ARG A N 1
ATOM 795 C CA . ARG A 1 111 ? -5.213 1.554 -2.968 1.00 95.88 111 ARG A CA 1
ATOM 796 C C . ARG A 1 111 ? -4.792 1.116 -4.361 1.00 95.88 111 ARG A C 1
ATOM 798 O O . ARG A 1 111 ? -3.859 0.330 -4.488 1.00 95.88 111 ARG A O 1
ATOM 805 N N . SER A 1 112 ? -5.436 1.668 -5.385 1.00 94.62 112 SER A N 1
ATOM 806 C CA . SER A 1 112 ? -5.039 1.476 -6.784 1.00 94.62 112 SER A CA 1
ATOM 807 C C . SER A 1 112 ? -3.876 2.400 -7.176 1.00 94.62 112 SER A C 1
ATOM 809 O O . SER A 1 112 ? -3.785 3.544 -6.711 1.00 94.62 112 SER A O 1
ATOM 811 N N . LEU A 1 113 ? -3.010 1.910 -8.063 1.00 92.38 113 LEU A N 1
ATOM 812 C CA . LEU A 1 113 ? -1.886 2.615 -8.678 1.00 92.38 113 LEU A CA 1
ATOM 813 C C . LEU A 1 113 ? -2.104 2.636 -10.194 1.00 92.38 113 LEU A C 1
ATOM 815 O O . LEU A 1 113 ? -2.141 1.598 -10.847 1.00 92.38 113 LEU A O 1
ATOM 819 N N . TRP A 1 114 ? -2.316 3.833 -10.740 1.00 87.19 114 TRP A N 1
ATOM 820 C CA . TRP A 1 114 ? -2.798 4.025 -12.116 1.00 87.19 114 TRP A CA 1
ATOM 821 C C . TRP A 1 114 ? -1.692 4.185 -13.161 1.00 87.19 114 TRP A C 1
ATOM 823 O O . TRP A 1 114 ? -1.984 4.311 -14.348 1.00 87.19 114 TRP A O 1
ATOM 833 N N . HIS A 1 115 ? -0.440 4.237 -12.725 1.00 85.94 115 HIS A N 1
ATOM 834 C CA . HIS A 1 115 ? 0.721 4.394 -13.584 1.00 85.94 115 HIS A CA 1
ATOM 835 C C . HIS A 1 115 ? 1.868 3.551 -13.053 1.00 85.94 115 HIS A C 1
ATOM 837 O O . HIS A 1 115 ? 1.832 3.045 -11.929 1.00 85.94 115 HIS A O 1
ATOM 843 N N . ASP A 1 116 ? 2.877 3.393 -13.895 1.00 86.00 116 ASP A N 1
ATOM 844 C CA . ASP A 1 116 ? 4.068 2.676 -13.516 1.00 86.00 116 ASP A CA 1
ATOM 845 C C . ASP A 1 116 ? 4.974 3.515 -12.599 1.00 86.00 116 ASP A C 1
ATOM 847 O O . ASP A 1 116 ? 4.90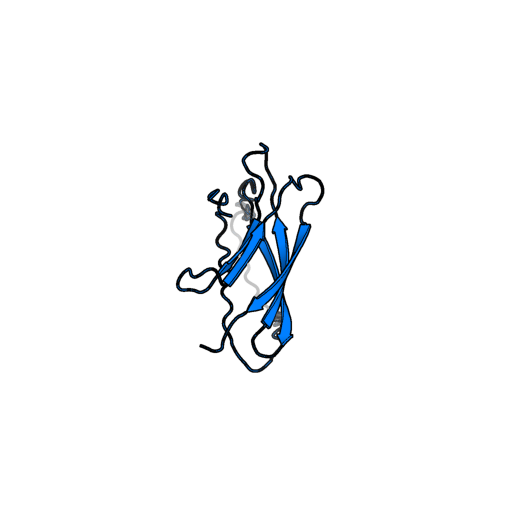9 4.742 -12.580 1.00 86.00 116 ASP A O 1
ATOM 851 N N . HIS A 1 117 ? 5.824 2.836 -11.830 1.00 87.75 117 HIS A N 1
ATOM 852 C CA . HIS A 1 117 ? 6.737 3.471 -10.879 1.00 87.75 117 HIS A CA 1
ATOM 853 C C . HIS A 1 117 ? 8.189 3.002 -11.067 1.00 87.75 117 HIS A C 1
ATOM 855 O O . HIS A 1 117 ? 8.920 2.878 -10.087 1.00 87.75 117 HIS A O 1
ATOM 861 N N . GLN A 1 118 ? 8.633 2.684 -12.292 1.00 85.19 118 GLN A N 1
ATOM 862 C CA . GLN A 1 118 ? 9.944 2.029 -12.507 1.00 85.19 118 GLN A CA 1
ATOM 863 C C . GLN A 1 118 ? 11.122 2.804 -11.899 1.00 85.19 118 GLN A C 1
ATOM 865 O O . GLN A 1 118 ? 12.047 2.209 -11.354 1.00 85.19 118 GLN A O 1
ATOM 870 N N . ASN A 1 119 ? 11.061 4.133 -11.979 1.00 88.50 119 ASN A N 1
ATOM 871 C CA . ASN A 1 119 ? 12.155 5.031 -11.609 1.00 88.50 119 ASN A CA 1
ATOM 872 C C . ASN A 1 119 ? 12.103 5.494 -10.144 1.00 88.50 119 ASN A C 1
ATOM 874 O O . ASN A 1 119 ? 12.947 6.277 -9.722 1.00 88.50 119 ASN A O 1
ATOM 878 N N . GLU A 1 120 ? 11.123 5.027 -9.370 1.00 90.50 120 GLU A N 1
ATOM 879 C CA . GLU A 1 120 ? 10.903 5.436 -7.977 1.00 90.50 120 GLU A CA 1
ATOM 880 C C . GLU A 1 120 ? 11.162 4.290 -6.990 1.00 90.50 120 GLU A C 1
ATOM 882 O O . GLU A 1 120 ? 10.697 4.337 -5.861 1.00 90.50 120 GLU A O 1
ATOM 887 N N . GLN A 1 121 ? 11.848 3.222 -7.404 1.00 91.69 121 GLN A N 1
ATOM 888 C CA . GLN A 1 121 ? 11.934 2.001 -6.602 1.00 91.69 121 GLN A CA 1
ATOM 889 C C . GLN A 1 121 ? 12.954 2.099 -5.449 1.00 91.69 121 GLN A C 1
ATOM 891 O O . GLN A 1 121 ? 14.109 2.451 -5.699 1.00 91.69 121 GLN A O 1
ATOM 896 N N . PRO A 1 122 ? 12.590 1.687 -4.216 1.00 93.88 122 PRO A N 1
ATOM 897 C CA . PRO A 1 122 ? 11.234 1.378 -3.744 1.00 93.88 122 PRO A CA 1
ATOM 898 C C . PRO A 1 122 ? 10.421 2.654 -3.466 1.00 93.88 122 PRO A C 1
ATOM 900 O O . PRO A 1 122 ? 10.979 3.670 -3.051 1.00 93.88 122 PRO A O 1
ATOM 903 N N . PHE A 1 123 ? 9.096 2.576 -3.611 1.00 95.19 123 PHE A N 1
ATOM 904 C CA . PHE A 1 123 ? 8.199 3.717 -3.397 1.00 95.19 123 PHE A CA 1
ATOM 905 C C . PHE A 1 123 ? 7.185 3.445 -2.283 1.00 95.19 123 PHE A C 1
ATOM 907 O O . PHE A 1 123 ? 6.758 2.310 -2.073 1.00 95.19 123 PHE A O 1
ATOM 914 N N . THR A 1 124 ? 6.759 4.503 -1.590 1.00 96.25 124 THR A N 1
ATOM 915 C CA . THR A 1 124 ? 5.747 4.431 -0.525 1.00 96.25 124 THR A CA 1
ATOM 916 C C . THR A 1 124 ? 4.447 5.095 -0.967 1.00 96.25 124 THR A C 1
ATOM 918 O O . THR A 1 124 ? 4.461 6.155 -1.605 1.00 96.25 124 THR A O 1
ATOM 921 N N . ARG A 1 125 ? 3.309 4.467 -0.654 1.00 97.00 125 ARG A N 1
ATOM 922 C CA . ARG A 1 125 ? 1.969 5.003 -0.921 1.00 97.00 125 ARG A CA 1
ATOM 923 C C . ARG A 1 125 ? 1.058 4.807 0.276 1.00 97.00 125 ARG A C 1
ATOM 925 O O . ARG A 1 125 ? 1.047 3.749 0.900 1.00 97.00 125 ARG A O 1
ATOM 932 N N . ASP A 1 126 ? 0.258 5.828 0.532 1.00 97.19 126 ASP A N 1
ATOM 933 C CA . ASP A 1 126 ? -0.667 5.841 1.650 1.00 97.19 126 ASP A CA 1
ATOM 934 C C . ASP A 1 126 ? -2.016 5.189 1.308 1.00 97.19 126 ASP A C 1
ATOM 936 O O . ASP A 1 126 ? -2.519 5.284 0.184 1.00 97.19 126 ASP A O 1
ATOM 940 N N . LEU A 1 127 ? -2.667 4.601 2.303 1.00 98.12 127 LEU A N 1
ATOM 941 C CA . LEU A 1 127 ? -4.085 4.266 2.285 1.00 98.12 127 LEU A CA 1
ATOM 942 C C . LEU A 1 127 ? -4.712 4.754 3.587 1.00 98.12 127 LEU A C 1
ATOM 944 O O . LEU A 1 127 ? -4.355 4.303 4.670 1.00 98.12 127 LEU A O 1
ATOM 948 N N . TYR A 1 128 ? -5.647 5.688 3.474 1.00 98.00 128 TYR A N 1
ATOM 949 C CA . TYR A 1 128 ? -6.220 6.392 4.613 1.00 98.00 128 TYR A CA 1
ATOM 950 C C . TYR A 1 128 ? -7.599 5.860 4.992 1.00 98.00 128 TYR A C 1
ATOM 952 O O . TYR A 1 128 ? -8.389 5.492 4.123 1.00 98.00 128 TYR A O 1
ATOM 960 N N . GLY A 1 129 ? -7.925 5.925 6.281 1.00 97.44 129 GLY A N 1
ATOM 961 C CA . GLY A 1 129 ? -9.297 5.775 6.762 1.00 97.44 129 GLY A CA 1
ATOM 962 C C . GLY A 1 129 ? -9.850 4.352 6.692 1.00 97.44 129 GLY A C 1
ATOM 963 O O . GLY A 1 129 ? -11.063 4.174 6.582 1.00 97.44 129 GLY A O 1
ATOM 964 N N . VAL A 1 130 ? -8.989 3.337 6.741 1.00 97.62 130 VAL A N 1
ATOM 965 C CA . VAL A 1 130 ? -9.411 1.934 6.713 1.00 97.62 130 VAL A CA 1
ATOM 966 C C . VAL A 1 130 ? -10.056 1.583 8.047 1.00 97.62 130 VAL A C 1
ATOM 968 O O . VAL A 1 130 ? -9.416 1.682 9.096 1.00 97.62 130 VAL A O 1
ATOM 971 N N . LYS A 1 131 ? -11.319 1.157 8.008 1.00 96.81 131 LYS A N 1
ATOM 972 C CA . LYS A 1 131 ? -12.053 0.719 9.196 1.00 96.81 131 LYS A CA 1
ATOM 973 C C . LYS A 1 131 ? -11.731 -0.734 9.520 1.00 96.81 131 LYS A C 1
ATOM 975 O O . LYS A 1 131 ? -11.918 -1.618 8.687 1.00 96.81 131 LYS A O 1
ATOM 980 N N . ILE A 1 132 ? -11.278 -0.976 10.740 1.00 94.69 132 ILE A N 1
ATOM 981 C CA . ILE A 1 132 ? -10.940 -2.292 11.273 1.00 94.69 132 ILE A CA 1
ATOM 982 C C . ILE A 1 132 ? -11.648 -2.414 12.627 1.00 94.69 132 ILE A C 1
ATOM 984 O O . ILE A 1 132 ? -11.105 -1.969 13.639 1.00 94.69 132 ILE A O 1
ATOM 988 N N . PRO A 1 133 ? -12.880 -2.957 12.662 1.00 88.25 133 PRO A N 1
ATOM 989 C CA . PRO A 1 133 ? -13.606 -3.110 13.915 1.00 88.25 133 PRO A CA 1
ATOM 990 C C . PRO A 1 133 ? -12.914 -4.144 14.807 1.00 88.25 133 PRO A C 1
ATOM 992 O O . PRO A 1 133 ? -12.258 -5.065 14.306 1.00 88.25 133 PRO A O 1
ATOM 995 N N . ALA A 1 134 ? -13.090 -3.991 16.122 1.00 82.50 134 ALA A N 1
ATOM 996 C CA . ALA A 1 134 ? -12.666 -4.993 17.092 1.00 82.50 134 ALA A CA 1
ATOM 997 C C . ALA A 1 134 ? -13.292 -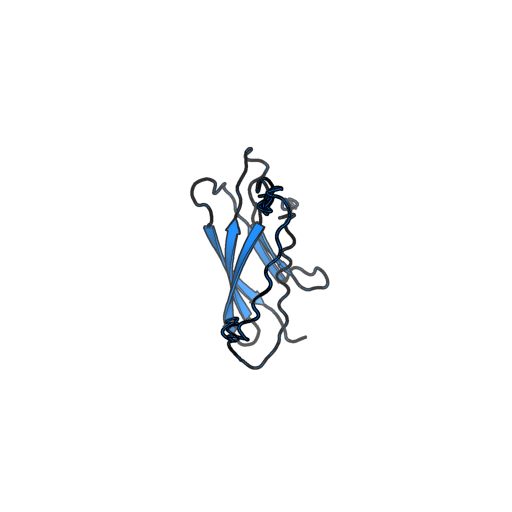6.353 16.740 1.00 82.50 134 ALA A C 1
ATOM 999 O O . ALA A 1 134 ? -14.462 -6.414 16.349 1.00 82.50 134 ALA A O 1
ATOM 1000 N N . GLY A 1 135 ? -12.464 -7.399 16.796 1.00 68.06 135 GLY A N 1
ATOM 1001 C CA . GLY A 1 135 ? -12.854 -8.778 16.495 1.00 68.06 135 GLY A CA 1
ATOM 1002 C C . GLY A 1 135 ? -13.719 -9.410 17.571 1.00 68.06 135 GLY A C 1
ATOM 1003 O O . GLY A 1 135 ? -13.702 -8.910 18.718 1.00 68.06 135 GLY A O 1
#

Secondary structure (DSSP, 8-state):
--------SS---------S-----------------------------------------S-EEEEEEEEEEETTEEEEEEEEE---SSGGGS--EEEEE-TTS-EEEEEE--S--GGG-SEEEEEEEEE----

Sequence (135 aa):
MTRMKAIHGLAALVLAATALGASAAAAVSRRTCCAAGLIVALASPWSTAMAQATNGAADARFPDVLSATVRARSADTFDFDVTISSPYDTPQRYADGFRVTRLSGEVLGERSLWHDHQNEQPFTRDLYGVKIPAG

Radius of gyration: 22.91 Å; chains: 1; bounding box: 64×41×46 Å

pLDDT: mean 71.5, std 23.37, range [35.0, 98.25]

Foldseek 3Di:
DDDFPDQPPPDQVAPPPDPDDDDDDPDDDDDDDDDDDDDDDPDDPPDPPPPPPPPPPPPPAAKDWPDWDWDDPDPFWIKIKTWMAHHHDDQVHGGQWDFHAYPVRHTQDIDGDDGHDNPPPGDIDMDGTRGHDDD